Protein AF-A0A5N3XDF1-F1 (afdb_monomer_lite)

Sequence (40 aa):
FLAKKQKQNSPIPQWIRTKTGTEIRYNSKRRHWRRTKLGP

Foldseek 3Di:
DVVVLVVLQDWDDPVVCVVVVNPDPTRPSHDDCVPDPDDD

Structure (mmCIF, N/CA/C/O backbone):
data_AF-A0A5N3XDF1-F1
#
_entry.id   AF-A0A5N3XDF1-F1
#
loop_
_atom_site.group_PDB
_atom_site.id
_atom_site.type_symbol
_atom_site.label_atom_id
_atom_site.label_alt_id
_atom_site.label_comp_id
_atom_site.label_asym_id
_atom_site.label_entity_id
_atom_site.label_seq_id
_atom_site.pdbx_PDB_ins_code
_atom_site.Cartn_x
_atom_site.Cartn_y
_atom_site.Cartn_z
_atom_site.occupancy
_atom_site.B_iso_or_equiv
_atom_site.auth_seq_id
_atom_site.auth_comp_id
_atom_site.auth_asym_id
_atom_site.auth_atom_id
_atom_site.pdbx_PDB_model_num
ATOM 1 N N . PHE A 1 1 ? 12.277 -10.177 -10.408 1.00 82.06 1 PHE A N 1
ATOM 2 C CA . PHE A 1 1 ? 11.535 -8.898 -10.537 1.00 82.06 1 PHE A CA 1
ATOM 3 C C . PHE A 1 1 ? 10.015 -9.078 -10.428 1.00 82.06 1 PHE A C 1
ATOM 5 O O . PHE A 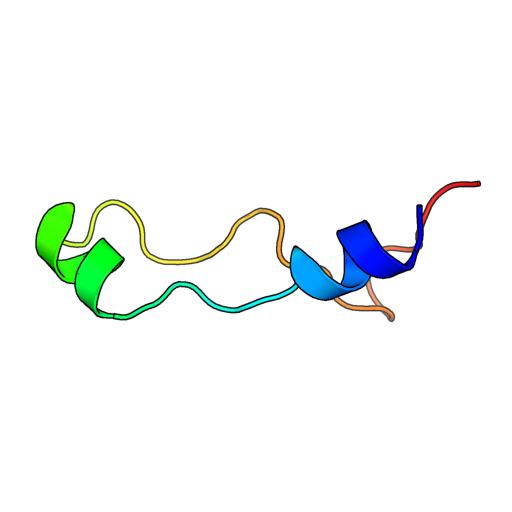1 1 ? 9.400 -8.477 -9.548 1.00 82.06 1 PHE A O 1
ATOM 12 N N . LEU A 1 2 ? 9.412 -9.960 -11.239 1.00 88.94 2 LEU A N 1
ATOM 13 C CA . LEU A 1 2 ? 7.955 -10.176 -11.286 1.00 88.94 2 LEU A CA 1
ATOM 14 C C . LEU A 1 2 ? 7.345 -10.667 -9.963 1.00 88.94 2 LEU A C 1
ATOM 16 O O . LEU A 1 2 ? 6.365 -10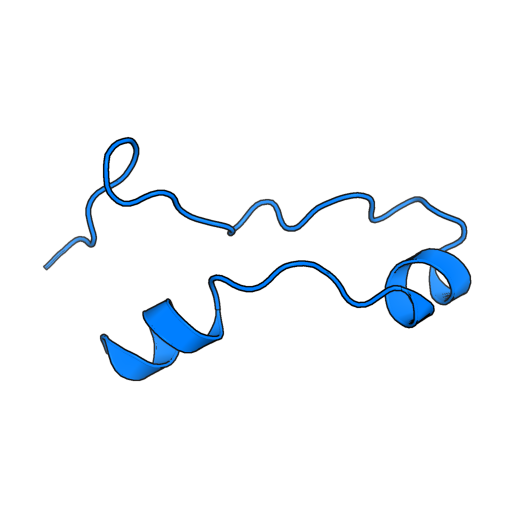.090 -9.498 1.00 88.94 2 LEU A O 1
ATOM 20 N N . ALA A 1 3 ? 7.976 -11.638 -9.295 1.00 92.06 3 ALA A N 1
ATOM 21 C CA . ALA A 1 3 ? 7.490 -12.162 -8.013 1.00 92.06 3 ALA A CA 1
ATOM 22 C C . ALA A 1 3 ? 7.352 -11.068 -6.934 1.00 92.06 3 ALA A C 1
ATOM 24 O O . ALA A 1 3 ? 6.360 -11.015 -6.208 1.00 92.06 3 ALA A O 1
ATOM 25 N N . LYS A 1 4 ? 8.308 -10.129 -6.864 1.00 92.81 4 LYS A N 1
ATOM 26 C CA . LYS A 1 4 ? 8.242 -8.983 -5.940 1.00 92.81 4 LYS A CA 1
ATOM 27 C C . LYS A 1 4 ? 7.092 -8.042 -6.303 1.00 92.81 4 LYS A C 1
ATOM 29 O O . LYS A 1 4 ? 6.368 -7.604 -5.415 1.00 92.81 4 LYS A O 1
ATOM 34 N N . LYS A 1 5 ? 6.895 -7.757 -7.594 1.00 92.12 5 LYS A N 1
ATOM 35 C CA . LYS A 1 5 ? 5.796 -6.904 -8.077 1.00 92.12 5 LYS A CA 1
ATOM 36 C C . LYS A 1 5 ? 4.422 -7.521 -7.814 1.00 92.12 5 LYS A C 1
ATOM 38 O O . LYS A 1 5 ? 3.483 -6.783 -7.533 1.00 92.12 5 LYS A O 1
ATOM 43 N N . GLN A 1 6 ? 4.311 -8.846 -7.862 1.00 91.88 6 GLN A N 1
ATOM 44 C CA . GLN A 1 6 ? 3.089 -9.553 -7.491 1.00 91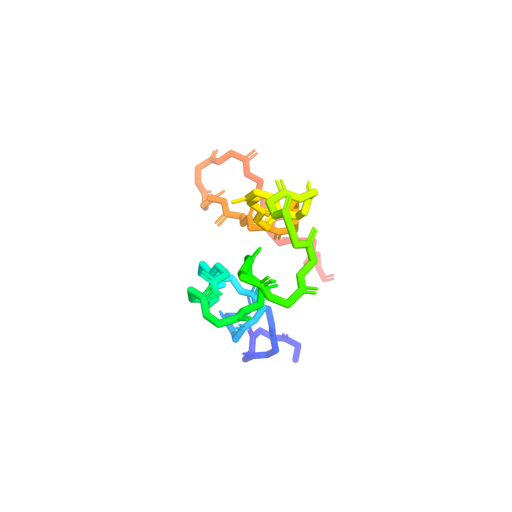.88 6 GLN A CA 1
ATOM 45 C C . GLN A 1 6 ? 2.819 -9.439 -5.986 1.00 91.88 6 GLN A C 1
ATOM 47 O O . GLN A 1 6 ? 1.729 -9.026 -5.605 1.00 91.88 6 GLN A O 1
ATOM 52 N N . LYS A 1 7 ? 3.832 -9.674 -5.139 1.00 92.88 7 LYS A N 1
ATOM 53 C CA . LYS A 1 7 ? 3.717 -9.530 -3.674 1.00 92.88 7 LYS A CA 1
ATOM 54 C C . LYS A 1 7 ? 3.360 -8.102 -3.232 1.00 92.88 7 LYS A C 1
ATOM 56 O O . LYS A 1 7 ? 2.557 -7.921 -2.321 1.00 92.88 7 LYS A O 1
ATOM 61 N N . GLN A 1 8 ? 3.912 -7.084 -3.899 1.00 93.69 8 GLN A N 1
ATOM 62 C CA . GLN A 1 8 ? 3.618 -5.668 -3.626 1.00 93.69 8 GLN A CA 1
ATOM 63 C C . GLN A 1 8 ? 2.172 -5.265 -3.957 1.00 93.69 8 GLN A C 1
ATOM 65 O O . GLN A 1 8 ? 1.671 -4.283 -3.408 1.00 93.69 8 GLN A O 1
ATOM 70 N N . ASN A 1 9 ? 1.491 -6.000 -4.841 1.00 94.88 9 ASN A N 1
ATOM 71 C CA . ASN A 1 9 ? 0.154 -5.664 -5.319 1.00 94.88 9 ASN A CA 1
ATOM 72 C C . ASN A 1 9 ? -0.965 -6.184 -4.400 1.00 94.88 9 ASN A C 1
ATOM 74 O O . ASN A 1 9 ? -1.919 -6.815 -4.855 1.00 94.88 9 ASN A O 1
ATOM 78 N N . SER A 1 10 ? -0.839 -5.908 -3.106 1.00 94.56 10 SER A N 1
ATOM 79 C CA . SER A 1 10 ? -1.745 -6.397 -2.065 1.00 94.56 10 SER A CA 1
ATOM 80 C C . SER A 1 10 ? -2.501 -5.241 -1.394 1.00 94.56 10 SER A C 1
ATOM 82 O O . SER A 1 10 ? -1.989 -4.113 -1.355 1.00 94.56 10 SER A O 1
ATOM 84 N N . PRO A 1 11 ? -3.730 -5.470 -0.894 1.00 95.12 11 PRO A N 1
ATOM 85 C CA . PRO A 1 11 ? -4.437 -4.495 -0.067 1.00 95.12 11 PRO A CA 1
ATOM 86 C C . PRO A 1 11 ? -3.722 -4.281 1.275 1.00 95.12 11 PRO A C 1
ATOM 88 O O . PRO A 1 11 ? -2.924 -5.111 1.709 1.00 95.12 11 PRO A O 1
ATOM 91 N N . ILE A 1 12 ? -4.015 -3.158 1.934 1.00 94.44 12 ILE A N 1
ATOM 92 C CA . ILE A 1 12 ? -3.457 -2.853 3.256 1.00 94.44 12 ILE A CA 1
ATOM 93 C C . ILE A 1 12 ? -4.183 -3.685 4.324 1.00 94.44 12 ILE A C 1
ATOM 95 O O . ILE A 1 12 ? -5.416 -3.656 4.357 1.00 94.44 12 ILE A O 1
ATOM 99 N N . PRO A 1 13 ? -3.453 -4.389 5.210 1.00 93.94 13 PRO A N 1
ATOM 100 C CA . PRO A 1 13 ? -4.039 -5.078 6.354 1.00 93.94 13 PRO A CA 1
ATOM 101 C C . PRO A 1 13 ? -4.767 -4.132 7.316 1.00 93.94 13 PRO A C 1
ATOM 103 O O . PRO A 1 13 ? -4.333 -3.006 7.559 1.00 93.94 13 PRO A O 1
ATOM 106 N N . GLN A 1 14 ? -5.853 -4.610 7.923 1.00 92.94 14 GLN A N 1
ATOM 107 C CA . GLN A 1 14 ? -6.703 -3.794 8.795 1.00 92.94 14 GLN A CA 1
ATOM 108 C C . GLN A 1 14 ? -5.964 -3.263 10.038 1.00 92.94 14 GLN A C 1
ATOM 110 O O . GLN A 1 14 ? -6.154 -2.099 10.386 1.00 92.94 14 GLN A O 1
ATOM 115 N N . TRP A 1 15 ? -5.051 -4.038 10.629 1.00 95.25 15 TRP A N 1
ATOM 116 C CA . TRP A 1 15 ? -4.277 -3.607 11.802 1.00 95.25 15 TRP A CA 1
ATOM 117 C C . TRP A 1 15 ? -3.340 -2.416 11.525 1.00 95.25 15 TRP A C 1
ATOM 119 O O . TRP A 1 15 ? -3.009 -1.658 12.433 1.00 95.25 15 TRP A O 1
ATOM 129 N N . ILE A 1 16 ? -2.923 -2.204 10.270 1.00 94.88 16 ILE A N 1
ATOM 130 C CA . ILE A 1 16 ? -2.134 -1.018 9.904 1.00 94.88 16 ILE A CA 1
ATOM 131 C C . ILE A 1 16 ? -3.018 0.228 9.965 1.00 94.88 16 ILE A C 1
ATOM 133 O O . ILE A 1 16 ? -2.591 1.257 10.480 1.00 94.88 16 ILE A O 1
ATOM 137 N N . ARG A 1 17 ? -4.272 0.125 9.503 1.00 92.06 17 ARG A N 1
ATOM 138 C CA . ARG A 1 17 ? -5.231 1.239 9.540 1.00 92.06 17 ARG A CA 1
ATOM 139 C C . ARG A 1 17 ? -5.543 1.662 10.971 1.00 92.06 17 ARG A C 1
ATOM 141 O O . ARG A 1 17 ? -5.675 2.856 11.220 1.00 92.06 17 ARG A O 1
ATOM 148 N N . THR A 1 18 ? -5.668 0.706 11.893 1.00 93.19 18 THR A N 1
ATOM 149 C CA . THR A 1 18 ? -5.910 1.004 13.312 1.00 93.19 18 THR A CA 1
ATOM 150 C C . THR A 1 18 ? -4.674 1.609 13.971 1.00 93.19 18 THR A C 1
ATOM 152 O O . THR A 1 18 ? -4.805 2.586 14.698 1.00 93.19 18 THR A O 1
ATOM 155 N N . LYS A 1 19 ? -3.471 1.113 13.646 1.00 94.56 19 LYS A N 1
ATOM 156 C CA . LYS A 1 19 ? -2.205 1.660 14.157 1.00 94.56 19 LYS A CA 1
ATOM 157 C C . LYS A 1 19 ? -1.977 3.121 13.758 1.00 94.56 19 LYS A C 1
ATOM 159 O O . LYS A 1 19 ? -1.444 3.884 14.552 1.00 94.56 19 LYS A O 1
ATOM 164 N N . THR A 1 20 ? -2.369 3.508 12.545 1.00 92.06 20 THR A N 1
ATOM 165 C CA . THR A 1 20 ? -2.182 4.875 12.026 1.00 92.06 20 THR A CA 1
ATOM 166 C C . THR A 1 20 ? -3.437 5.742 12.144 1.00 92.06 20 THR A C 1
ATO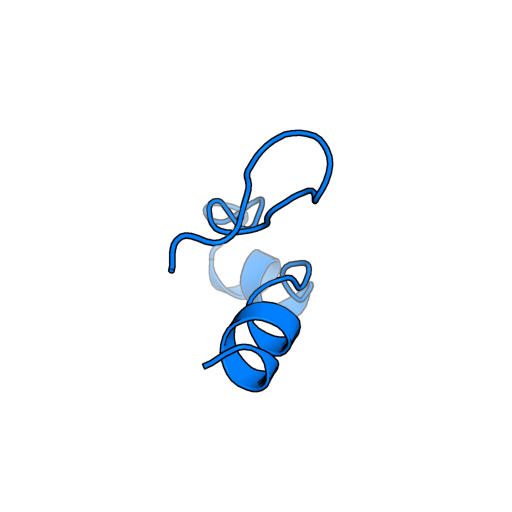M 168 O O . THR A 1 20 ? -3.562 6.717 11.411 1.00 92.06 20 THR A O 1
ATOM 171 N N . GLY A 1 21 ? -4.438 5.351 12.942 1.00 89.50 21 GLY A N 1
ATOM 172 C CA . GLY A 1 21 ? -5.658 6.151 13.114 1.00 89.50 21 GLY A CA 1
ATOM 173 C C . GLY A 1 21 ? -6.369 6.510 11.800 1.00 89.50 21 GLY A C 1
ATOM 174 O O . GLY A 1 21 ? -6.877 7.613 11.647 1.00 89.50 21 GLY A O 1
ATOM 175 N N . THR A 1 22 ? -6.397 5.594 10.824 1.00 89.00 22 THR A N 1
ATOM 176 C CA . THR A 1 22 ? -6.983 5.762 9.473 1.00 89.00 22 THR A CA 1
ATOM 177 C C . THR A 1 22 ? -6.318 6.774 8.535 1.00 89.00 22 THR A C 1
ATOM 179 O O . THR A 1 22 ? -6.850 7.024 7.449 1.00 89.00 22 THR A O 1
ATOM 182 N N . GLU A 1 23 ? -5.143 7.293 8.885 1.00 93.75 23 GLU A N 1
ATOM 183 C CA . GLU A 1 23 ? -4.333 8.129 7.994 1.00 93.75 23 GLU A CA 1
ATOM 184 C C . GLU A 1 23 ? -3.976 7.376 6.701 1.00 93.75 23 GLU A C 1
ATOM 186 O O . GLU A 1 23 ? -4.285 7.811 5.588 1.00 93.75 23 GLU A O 1
ATOM 191 N N . ILE A 1 24 ? -3.426 6.166 6.836 1.00 92.25 24 ILE A N 1
ATOM 192 C CA . ILE A 1 24 ? -3.168 5.282 5.701 1.00 92.25 24 ILE A CA 1
ATOM 193 C C . ILE A 1 24 ? -4.446 4.501 5.366 1.00 92.25 24 ILE A C 1
ATOM 195 O O . ILE A 1 24 ? -4.805 3.531 6.035 1.00 92.25 24 ILE A O 1
ATOM 199 N N . ARG A 1 25 ? -5.140 4.909 4.295 1.00 91.56 25 ARG A N 1
ATOM 200 C CA . ARG A 1 25 ? -6.423 4.303 3.874 1.00 91.56 25 ARG A CA 1
ATOM 201 C C . ARG A 1 25 ? -6.285 3.208 2.820 1.00 91.56 25 ARG A C 1
ATOM 203 O O . ARG A 1 25 ? -7.014 2.219 2.867 1.00 91.56 25 ARG A O 1
ATOM 210 N N . TYR A 1 26 ? -5.378 3.380 1.861 1.00 93.56 26 TYR A N 1
ATOM 211 C CA . TYR A 1 26 ? -5.207 2.470 0.727 1.00 93.56 26 TYR A CA 1
ATOM 212 C C . TYR A 1 26 ? -3.745 2.392 0.277 1.00 93.56 26 TYR A C 1
ATOM 214 O O . TYR A 1 26 ? -2.940 3.276 0.556 1.00 93.56 26 TYR A O 1
ATOM 222 N N . ASN A 1 27 ? -3.396 1.313 -0.430 1.00 94.75 27 ASN A N 1
ATOM 223 C CA . ASN A 1 27 ? -2.056 1.126 -0.983 1.00 94.75 27 ASN 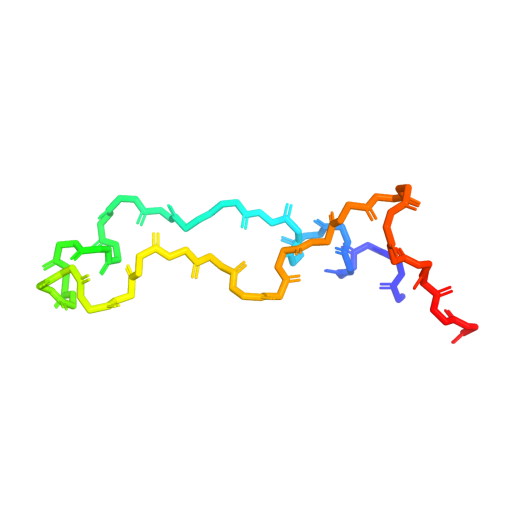A CA 1
ATOM 224 C C . ASN A 1 27 ? -1.931 1.903 -2.300 1.00 94.75 27 ASN A C 1
ATOM 226 O O . ASN A 1 27 ? -2.430 1.452 -3.331 1.00 94.75 27 ASN A O 1
ATOM 230 N N . SER A 1 28 ? -1.241 3.042 -2.273 1.00 92.81 28 SER A N 1
ATOM 231 C CA . SER A 1 28 ? -1.005 3.890 -3.452 1.00 92.81 28 SER A CA 1
ATOM 232 C C . SER A 1 28 ? -0.173 3.213 -4.544 1.00 92.81 28 SER A C 1
ATOM 234 O O . SER A 1 28 ? -0.261 3.583 -5.710 1.00 92.81 28 SER A O 1
ATOM 236 N N . LYS A 1 29 ? 0.602 2.180 -4.193 1.00 92.69 29 LYS A N 1
ATOM 237 C CA . LYS A 1 29 ? 1.411 1.387 -5.131 1.00 92.69 29 LYS A CA 1
ATOM 238 C C . LYS A 1 29 ? 0.662 0.167 -5.672 1.00 92.69 29 LYS A C 1
ATOM 240 O O . LYS A 1 29 ? 1.238 -0.615 -6.433 1.00 92.69 29 LYS A O 1
ATOM 245 N N . ARG A 1 30 ? -0.607 -0.026 -5.289 1.00 95.00 30 ARG A N 1
ATOM 246 C CA . ARG A 1 30 ? -1.446 -1.100 -5.827 1.00 95.00 30 ARG A CA 1
ATOM 247 C C . ARG A 1 30 ? -1.694 -0.842 -7.308 1.00 95.00 30 ARG A C 1
ATOM 249 O O . ARG A 1 30 ? -2.088 0.244 -7.718 1.00 95.00 30 ARG A O 1
ATOM 256 N N . ARG A 1 31 ? -1.471 -1.867 -8.119 1.00 94.94 31 ARG A N 1
ATOM 257 C CA . ARG A 1 31 ? -1.456 -1.779 -9.574 1.00 94.94 31 ARG A CA 1
ATOM 258 C C . ARG A 1 31 ? -2.538 -2.661 -10.176 1.00 94.94 31 ARG A C 1
ATOM 260 O O . ARG A 1 31 ? -2.706 -3.817 -9.797 1.00 94.94 31 ARG A O 1
ATOM 267 N N . HIS A 1 32 ? -3.215 -2.155 -11.198 1.00 94.12 32 HIS A N 1
ATOM 268 C CA . HIS A 1 32 ? -4.104 -2.962 -12.025 1.00 94.12 32 HIS A CA 1
ATOM 269 C C . HIS A 1 32 ? -3.493 -3.195 -13.412 1.00 94.12 32 HIS A C 1
ATOM 271 O O . HIS A 1 32 ? -2.968 -2.2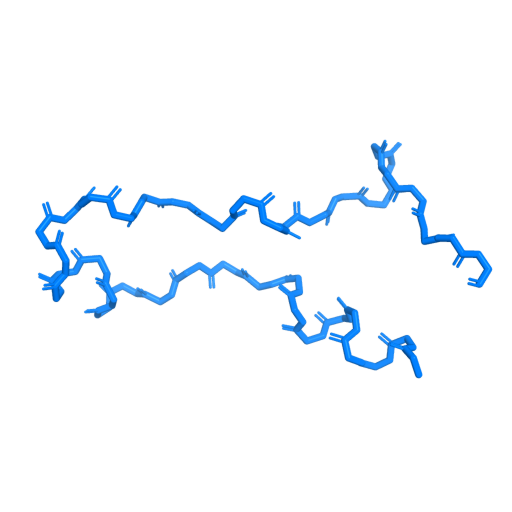70 -14.029 1.00 94.12 32 HIS A O 1
ATOM 277 N N . TRP A 1 33 ? -3.574 -4.427 -13.921 1.00 92.06 33 TRP A N 1
ATOM 278 C CA . TRP A 1 33 ? -2.908 -4.848 -15.162 1.00 92.06 33 TRP A CA 1
ATOM 279 C C . TRP A 1 33 ? -3.453 -4.174 -16.431 1.00 92.06 33 TRP A C 1
ATOM 281 O O . TRP A 1 33 ? -2.728 -4.070 -17.427 1.00 92.06 33 TRP A O 1
ATOM 291 N N . ARG A 1 34 ? -4.704 -3.687 -16.395 1.00 94.50 34 ARG A N 1
ATOM 292 C CA . ARG A 1 34 ? -5.282 -2.887 -17.487 1.00 94.50 34 ARG A CA 1
ATOM 293 C C . ARG A 1 34 ? -4.857 -1.419 -17.449 1.00 94.50 34 ARG A C 1
ATOM 295 O O . ARG A 1 34 ? -4.812 -0.806 -18.501 1.00 94.50 34 ARG A O 1
ATOM 302 N N . ARG A 1 35 ? -4.530 -0.862 -16.274 1.00 95.44 35 ARG A N 1
ATOM 303 C CA . ARG A 1 35 ? -4.216 0.574 -16.120 1.00 95.44 35 ARG A CA 1
ATOM 304 C C . ARG A 1 35 ? -2.726 0.887 -16.187 1.00 95.44 35 ARG A C 1
ATOM 306 O O . ARG A 1 35 ? -2.350 1.919 -16.719 1.00 95.44 35 ARG A O 1
ATOM 313 N N . THR A 1 36 ? -1.876 0.009 -15.657 1.00 92.31 36 THR A N 1
ATOM 314 C CA . THR A 1 36 ? -0.428 0.253 -15.610 1.00 92.31 36 THR A CA 1
ATOM 315 C C . THR A 1 36 ? 0.328 -1.031 -15.923 1.00 92.31 36 THR A C 1
ATOM 317 O O . THR A 1 36 ? 0.161 -2.062 -15.249 1.00 92.31 36 THR A O 1
ATOM 320 N N . LYS A 1 37 ? 1.167 -0.963 -16.957 1.00 90.31 37 LYS A N 1
ATOM 321 C CA . LYS A 1 37 ? 2.042 -2.059 -17.372 1.00 90.31 37 LYS A CA 1
ATOM 322 C C . LYS A 1 37 ? 3.282 -2.109 -16.487 1.00 90.31 37 LYS A C 1
ATOM 324 O O . LYS A 1 37 ? 3.675 -1.114 -15.881 1.00 90.31 37 LYS A O 1
ATOM 329 N N . LEU A 1 38 ? 3.840 -3.304 -16.343 1.00 89.94 38 LEU A N 1
ATOM 330 C CA . LEU A 1 38 ? 5.167 -3.436 -15.762 1.00 89.94 38 LEU A CA 1
ATOM 331 C C . LEU A 1 38 ? 6.142 -2.938 -16.826 1.00 89.94 38 LEU A C 1
ATOM 333 O O . LEU A 1 38 ? 6.022 -3.346 -17.979 1.00 89.94 38 LEU A O 1
ATOM 337 N N . GLY A 1 39 ? 7.026 -2.018 -16.445 1.00 84.00 39 GLY A N 1
ATOM 338 C CA . GLY A 1 39 ? 8.161 -1.680 -17.293 1.00 84.00 39 GLY A CA 1
ATOM 339 C C . GLY A 1 39 ? 9.041 -2.914 -17.526 1.00 84.00 39 GLY A C 1
ATOM 340 O O . GLY A 1 39 ? 8.883 -3.898 -16.785 1.00 84.00 39 GLY A O 1
ATOM 341 N N . PRO A 1 40 ? 9.908 -2.864 -18.549 1.00 75.19 40 PRO A N 1
ATOM 342 C CA . PRO A 1 40 ? 10.931 -3.884 -18.760 1.00 75.19 40 PRO A CA 1
ATOM 343 C C . PRO A 1 40 ? 11.750 -4.147 -17.485 1.00 75.19 40 PRO A C 1
ATOM 345 O O . PRO A 1 40 ? 11.938 -3.203 -16.677 1.00 75.19 40 PRO A O 1
#

Organism: Muntiacus reevesi (NCBI:txid9886)

pLDDT: mean 92.05, std 3.87, range [75.19, 95.44]

InterPro domains:
  IPR000077 Large ribosomal subunit protein eL39 [PF00832] (2-38)
  IPR020083 Large ribosomal subunit protein eL39, conserved site [PS00051] (19-35)
  IPR023626 Large ribosomal subunit protein eL39 domain superfamily [G3DSA:1.10.1620.10] (1-39)
  IPR023626 Large ribosomal subunit protein eL39 domain superfamily [SSF48662] (2-39)

Secondary structure (DSSP, 8-state):
-HHHHHHHS-PPPHHHHHHTTTS--S-TT---TTT-PPP-

Radius of gyration: 12.42 Å; chains: 1; bounding box: 18×20×33 Å